Protein AF-A0A9E5PNW9-F1 (afdb_monomer_lite)

pLDDT: mean 96.1, std 3.79, range [70.94, 98.88]

Sequence (70 aa):
YGARAVRERVVVNGKIVMGAGVSAGIDTALTLASLVAGEAVARAIQLRIEYDPKPPFDAGAPDRVDEIVL

Structure (mmCIF, N/CA/C/O backbone):
data_AF-A0A9E5PNW9-F1
#
_entry.id   AF-A0A9E5PNW9-F1
#
loop_
_atom_site.group_PDB
_atom_site.id
_atom_site.type_symbol
_atom_site.label_atom_id
_atom_site.label_alt_id
_atom_site.label_comp_id
_atom_site.label_asym_id
_atom_site.label_entity_id
_atom_site.label_seq_id
_atom_site.pdbx_PDB_ins_code
_atom_site.Cartn_x
_atom_site.Cartn_y
_atom_site.Cartn_z
_atom_site.occupancy
_atom_site.B_iso_or_equiv
_atom_site.auth_seq_id
_atom_site.auth_comp_id
_atom_site.auth_asym_id
_atom_site.auth_atom_id
_atom_site.pdbx_PDB_model_num
ATOM 1 N N . TYR A 1 1 ? -8.441 -26.390 -4.920 1.00 70.94 1 TYR A N 1
ATOM 2 C CA . TYR A 1 1 ? -8.718 -25.101 -4.248 1.00 70.94 1 TYR A CA 1
ATOM 3 C C . TYR A 1 1 ? -9.878 -24.405 -4.954 1.00 70.94 1 TYR A C 1
ATOM 5 O O . TYR A 1 1 ? -10.034 -24.626 -6.145 1.00 70.94 1 TYR A O 1
ATOM 13 N N . GLY A 1 2 ? -10.702 -23.628 -4.235 1.00 90.44 2 GLY A N 1
ATOM 14 C CA . GLY A 1 2 ? -11.931 -22.991 -4.754 1.00 90.44 2 GLY A CA 1
ATOM 15 C C . GLY A 1 2 ? -11.868 -21.462 -4.871 1.00 90.44 2 GLY A C 1
ATOM 16 O O . GLY A 1 2 ? -12.903 -20.805 -4.879 1.00 90.44 2 GLY A O 1
ATOM 17 N N . ALA A 1 3 ? -10.665 -20.883 -4.894 1.00 91.38 3 ALA A N 1
ATOM 18 C CA . ALA A 1 3 ? -10.488 -19.443 -5.057 1.00 91.38 3 ALA A CA 1
ATOM 19 C C . ALA A 1 3 ? -10.623 -19.039 -6.534 1.00 91.38 3 ALA A C 1
ATOM 21 O O . ALA A 1 3 ? -10.181 -19.765 -7.424 1.00 91.38 3 ALA A O 1
ATOM 22 N N . ARG A 1 4 ? -11.191 -17.857 -6.787 1.00 94.19 4 ARG A N 1
ATOM 23 C CA . ARG A 1 4 ? -11.219 -17.234 -8.115 1.00 94.19 4 ARG A CA 1
ATOM 24 C C . ARG A 1 4 ? -10.038 -16.277 -8.236 1.00 94.19 4 ARG A C 1
ATOM 26 O O . ARG A 1 4 ? -9.937 -15.342 -7.446 1.00 94.19 4 ARG A O 1
ATOM 33 N N . ALA A 1 5 ? -9.169 -16.504 -9.217 1.00 93.56 5 ALA A N 1
ATOM 34 C CA . ALA A 1 5 ? -8.067 -15.593 -9.502 1.00 93.56 5 ALA A CA 1
ATOM 35 C C . ALA A 1 5 ? -8.600 -14.233 -9.984 1.00 93.56 5 ALA A C 1
ATOM 37 O O . ALA A 1 5 ? -9.533 -14.172 -10.789 1.00 93.56 5 ALA A O 1
ATOM 38 N N . VAL A 1 6 ? -8.000 -13.151 -9.491 1.00 94.31 6 VAL A N 1
ATOM 39 C CA . VAL A 1 6 ? -8.304 -11.769 -9.883 1.00 94.31 6 VAL A CA 1
ATOM 40 C C . VAL A 1 6 ? -7.003 -10.999 -10.098 1.00 94.31 6 VAL A C 1
ATOM 42 O O . VAL A 1 6 ? -5.996 -11.292 -9.456 1.00 94.31 6 VAL A O 1
ATOM 45 N N . ARG A 1 7 ? -7.015 -10.028 -11.018 1.00 93.38 7 ARG A N 1
ATOM 46 C CA . ARG A 1 7 ? -5.861 -9.169 -11.333 1.00 93.38 7 ARG A CA 1
ATOM 47 C C . ARG A 1 7 ? -5.955 -7.849 -10.566 1.00 93.38 7 ARG A C 1
ATOM 49 O O . ARG A 1 7 ? -6.099 -6.788 -11.161 1.00 93.38 7 ARG A O 1
ATOM 56 N N . GLU A 1 8 ? -5.922 -7.934 -9.241 1.00 95.00 8 GLU A N 1
ATOM 57 C CA . GLU A 1 8 ? -6.011 -6.781 -8.339 1.00 95.00 8 GLU A CA 1
ATOM 58 C C . GLU A 1 8 ? -4.767 -6.699 -7.460 1.00 95.00 8 GLU A C 1
ATOM 60 O O . GLU A 1 8 ? -4.236 -7.722 -7.031 1.00 95.00 8 GLU A O 1
ATOM 65 N N . ARG A 1 9 ? -4.300 -5.476 -7.185 1.00 96.00 9 ARG A N 1
ATOM 66 C CA . ARG A 1 9 ? -3.071 -5.255 -6.414 1.00 96.00 9 ARG A CA 1
ATOM 67 C C . ARG A 1 9 ? -3.212 -5.652 -4.945 1.00 96.00 9 ARG A C 1
ATOM 69 O O . ARG A 1 9 ? -2.275 -6.212 -4.382 1.00 96.00 9 ARG A O 1
ATOM 76 N N . VAL A 1 10 ? -4.375 -5.378 -4.356 1.00 97.94 10 VAL A N 1
ATOM 77 C CA . VAL A 1 10 ? -4.767 -5.803 -3.009 1.00 97.94 10 VAL A CA 1
ATOM 78 C C . VAL A 1 10 ? -6.209 -6.294 -3.075 1.00 97.94 10 VAL A C 1
ATOM 80 O O . VAL A 1 10 ? -7.061 -5.601 -3.619 1.00 97.94 10 VAL A O 1
ATOM 83 N N . VAL A 1 11 ? -6.482 -7.471 -2.511 1.00 98.06 11 VAL A N 1
ATOM 84 C CA . VAL A 1 11 ? -7.822 -8.069 -2.442 1.00 98.06 11 VAL A CA 1
ATOM 85 C C . VAL A 1 11 ? -8.189 -8.290 -0.986 1.00 98.06 11 VAL A C 1
ATOM 87 O O . VAL A 1 11 ? -7.473 -8.983 -0.263 1.00 98.06 11 VAL A O 1
ATOM 90 N N . VAL A 1 12 ? -9.338 -7.764 -0.569 1.00 97.62 12 VAL A N 1
ATOM 91 C CA . VAL A 1 12 ? -9.935 -8.050 0.740 1.00 97.62 12 VAL A CA 1
ATOM 92 C C . VAL A 1 12 ? -11.100 -9.016 0.538 1.00 97.62 12 VAL A C 1
ATOM 94 O O . VAL A 1 12 ? -12.101 -8.673 -0.085 1.00 97.62 12 VAL A O 1
ATOM 97 N N . ASN A 1 13 ? -10.979 -10.234 1.065 1.00 96.50 13 ASN A N 1
ATOM 98 C CA . ASN A 1 13 ? -12.030 -11.248 1.039 1.00 96.50 13 ASN A CA 1
ATOM 99 C C . ASN A 1 13 ? -12.353 -11.710 2.467 1.00 96.50 13 ASN A C 1
ATOM 101 O O . ASN A 1 13 ? -11.710 -12.609 3.020 1.00 96.50 13 ASN A O 1
ATOM 105 N N . GLY A 1 14 ? -13.343 -11.062 3.083 1.00 94.56 14 GLY A N 1
ATOM 106 C CA . GLY A 1 14 ? -13.718 -11.310 4.472 1.00 94.56 14 GLY A CA 1
ATOM 107 C C . GLY A 1 14 ? -12.551 -11.033 5.422 1.00 94.56 14 GLY A C 1
ATOM 108 O O . GLY A 1 14 ? -12.147 -9.890 5.597 1.00 94.56 14 GLY A O 1
ATOM 109 N N . LYS A 1 15 ? -12.009 -12.089 6.037 1.00 95.19 15 LYS A N 1
ATOM 110 C CA . LYS A 1 15 ? -10.889 -12.007 6.995 1.00 95.19 15 LYS A CA 1
ATOM 111 C C . LYS A 1 15 ? -9.507 -12.120 6.343 1.00 95.19 15 LY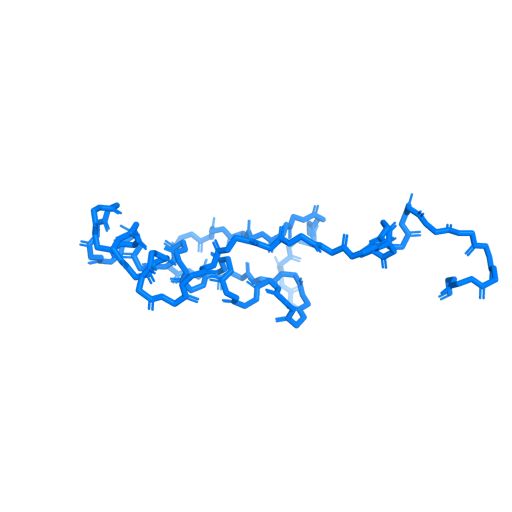S A C 1
ATOM 113 O O . LYS A 1 15 ? -8.505 -12.108 7.050 1.00 95.19 15 LYS A O 1
ATOM 118 N N . ILE A 1 16 ? -9.449 -12.299 5.025 1.00 95.62 16 ILE A N 1
ATOM 119 C CA . ILE A 1 16 ? -8.208 -12.531 4.286 1.00 95.62 16 ILE A CA 1
ATOM 120 C C . ILE A 1 16 ? -7.898 -11.291 3.451 1.00 95.62 16 ILE A C 1
ATOM 122 O O . ILE A 1 16 ? -8.727 -10.870 2.646 1.00 95.62 16 ILE A O 1
ATOM 126 N N . VAL A 1 17 ? -6.692 -10.745 3.613 1.00 97.38 17 VAL A N 1
ATOM 127 C CA . VAL A 1 17 ? -6.137 -9.707 2.736 1.00 97.38 17 VAL A CA 1
ATOM 128 C C . VAL A 1 17 ? -4.989 -10.321 1.936 1.00 97.38 17 VAL A C 1
ATOM 130 O O . VAL A 1 17 ? -4.099 -10.941 2.515 1.00 97.38 17 VAL A O 1
ATOM 133 N N . MET A 1 18 ? -5.025 -10.193 0.611 1.00 97.12 18 MET A N 1
ATOM 134 C CA . MET A 1 18 ? -4.026 -10.735 -0.318 1.00 97.12 18 MET A CA 1
ATOM 135 C C . MET A 1 18 ? -3.391 -9.602 -1.124 1.00 97.12 18 MET A C 1
ATOM 137 O O . MET A 1 18 ? -4.098 -8.689 -1.539 1.00 97.12 18 MET A O 1
ATOM 141 N N . GLY A 1 19 ? -2.083 -9.683 -1.373 1.00 96.88 19 GLY A N 1
ATOM 142 C CA . GLY A 1 19 ? -1.330 -8.724 -2.188 1.00 96.88 19 GLY A CA 1
ATOM 143 C C . GLY A 1 19 ? -0.753 -9.358 -3.452 1.00 96.88 19 GLY A C 1
ATOM 144 O O . GLY A 1 19 ? -0.328 -10.514 -3.429 1.00 96.88 19 GLY A O 1
ATOM 145 N N . ALA A 1 20 ? -0.714 -8.604 -4.551 1.00 92.69 20 ALA A N 1
ATOM 146 C CA . ALA A 1 20 ? -0.154 -9.053 -5.823 1.00 92.69 20 ALA A CA 1
ATOM 147 C C . ALA A 1 20 ? 1.363 -8.825 -5.904 1.00 92.69 20 ALA A C 1
ATOM 149 O O . ALA A 1 20 ? 1.837 -7.727 -6.203 1.00 92.69 20 ALA A O 1
ATOM 150 N N . GLY A 1 21 ? 2.132 -9.892 -5.689 1.00 89.50 21 GLY A N 1
ATOM 151 C CA . GLY A 1 21 ? 3.588 -9.865 -5.819 1.00 89.50 21 GLY A CA 1
ATOM 152 C C . GLY A 1 21 ? 4.296 -9.123 -4.681 1.00 89.50 21 GLY A C 1
ATOM 153 O O . GLY A 1 21 ? 3.687 -8.692 -3.705 1.00 89.50 21 GLY A O 1
ATOM 154 N N . VAL A 1 22 ? 5.619 -8.999 -4.804 1.00 94.44 22 VAL A N 1
ATOM 155 C CA . VAL A 1 22 ? 6.511 -8.594 -3.703 1.00 94.44 22 VAL A CA 1
ATOM 156 C C . VAL A 1 22 ? 6.183 -7.195 -3.174 1.00 94.44 22 VAL A C 1
ATOM 158 O O . VAL A 1 22 ? 5.922 -7.021 -1.985 1.00 94.44 22 VAL A O 1
ATOM 161 N N . SER A 1 23 ? 6.157 -6.187 -4.051 1.00 94.94 23 SER A N 1
ATOM 162 C CA . SER A 1 23 ? 6.005 -4.788 -3.625 1.00 94.94 23 SER A CA 1
ATOM 163 C C . SER A 1 23 ? 4.608 -4.459 -3.097 1.00 94.94 23 SER A C 1
ATOM 165 O O . SER A 1 23 ? 4.469 -3.545 -2.287 1.00 94.94 23 SER A O 1
ATOM 167 N N . ALA A 1 24 ? 3.576 -5.208 -3.504 1.00 96.88 24 ALA A N 1
ATOM 168 C CA . ALA A 1 24 ? 2.214 -5.018 -3.005 1.00 96.88 24 ALA A CA 1
ATOM 169 C C . ALA A 1 24 ? 2.069 -5.368 -1.519 1.00 96.88 24 ALA A C 1
ATOM 171 O O . ALA A 1 24 ? 1.047 -5.044 -0.918 1.00 96.88 24 ALA A O 1
ATOM 172 N N . GLY A 1 25 ? 3.074 -6.001 -0.901 1.00 97.31 25 GLY A N 1
ATOM 173 C CA . GLY A 1 25 ? 3.084 -6.265 0.535 1.00 97.31 25 GLY A CA 1
ATOM 174 C C . GLY A 1 25 ? 2.911 -4.998 1.379 1.00 97.31 25 GLY A C 1
ATOM 175 O O . GLY A 1 25 ? 2.201 -5.040 2.380 1.00 97.31 25 GLY A O 1
ATOM 176 N N . ILE A 1 26 ? 3.475 -3.862 0.951 1.00 98.06 26 ILE A N 1
ATOM 177 C CA . ILE A 1 26 ? 3.329 -2.591 1.681 1.00 98.06 26 ILE A CA 1
ATOM 178 C C . ILE A 1 26 ? 1.889 -2.076 1.570 1.00 98.06 26 ILE A C 1
ATOM 180 O O . ILE A 1 26 ? 1.261 -1.800 2.590 1.00 98.06 26 ILE A O 1
ATOM 184 N N . ASP A 1 27 ? 1.329 -2.047 0.359 1.00 98.25 27 ASP A N 1
ATOM 185 C CA . ASP A 1 27 ? -0.072 -1.664 0.125 1.00 98.25 27 ASP A CA 1
ATOM 186 C C . ASP A 1 27 ? -1.045 -2.560 0.907 1.00 98.25 27 ASP A C 1
ATOM 188 O O . ASP A 1 27 ? -2.015 -2.095 1.511 1.00 98.25 27 ASP A O 1
ATOM 192 N N . THR A 1 28 ? -0.749 -3.860 0.945 1.00 98.44 28 THR A N 1
ATOM 193 C CA . THR A 1 28 ? -1.519 -4.870 1.679 1.00 98.44 28 THR A CA 1
ATOM 194 C C . THR A 1 28 ? -1.454 -4.624 3.183 1.00 98.44 28 THR A C 1
ATOM 196 O O . THR A 1 28 ? -2.483 -4.667 3.854 1.00 98.44 28 THR A O 1
ATOM 199 N N . ALA A 1 29 ? -0.271 -4.326 3.724 1.00 98.38 29 ALA A N 1
ATOM 200 C CA . ALA A 1 29 ? -0.086 -4.040 5.142 1.00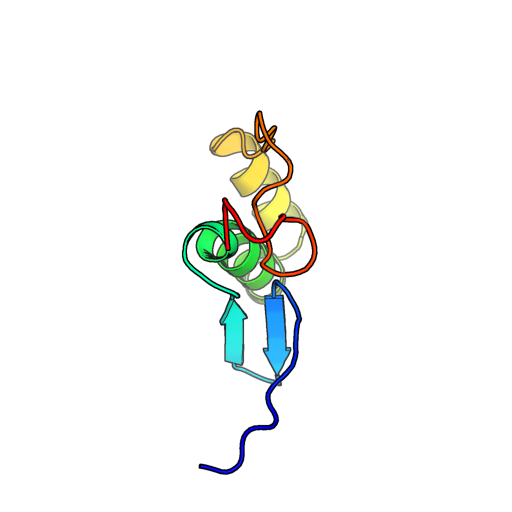 98.38 29 ALA A CA 1
ATOM 201 C C . ALA A 1 29 ? -0.772 -2.733 5.562 1.00 98.38 29 ALA A C 1
ATOM 203 O O . ALA A 1 29 ? -1.403 -2.697 6.616 1.00 98.38 29 ALA A O 1
ATOM 204 N N . LEU A 1 30 ? -0.710 -1.683 4.736 1.00 98.62 30 LEU A N 1
ATOM 205 C CA . LEU A 1 30 ? -1.422 -0.426 4.987 1.00 98.62 30 LEU A CA 1
ATOM 206 C C . LEU A 1 30 ? -2.945 -0.619 4.925 1.00 98.62 30 LEU A C 1
ATOM 208 O O . LEU A 1 30 ? -3.661 -0.110 5.787 1.00 98.62 30 LEU A O 1
ATOM 212 N N . THR A 1 31 ? -3.433 -1.415 3.968 1.00 98.50 31 THR A N 1
ATOM 213 C CA . THR A 1 31 ? -4.850 -1.811 3.889 1.00 98.50 31 THR A CA 1
ATOM 214 C C . THR A 1 31 ? -5.270 -2.600 5.126 1.00 98.50 31 THR A C 1
ATOM 216 O O . THR A 1 31 ? -6.303 -2.327 5.723 1.00 98.50 31 THR A O 1
ATOM 219 N N . LEU A 1 32 ? -4.462 -3.563 5.570 1.00 98.56 32 LEU A N 1
ATOM 220 C CA . LEU A 1 32 ? -4.755 -4.314 6.785 1.00 98.56 32 LEU A CA 1
ATOM 221 C C . LEU A 1 32 ? -4.753 -3.404 8.020 1.00 98.56 32 LEU A C 1
ATOM 223 O O . LEU A 1 32 ? -5.665 -3.490 8.837 1.00 98.56 32 LEU A O 1
ATOM 227 N N . ALA A 1 33 ? -3.767 -2.511 8.140 1.00 98.69 33 ALA A N 1
ATOM 228 C CA . ALA A 1 33 ? -3.672 -1.551 9.235 1.00 98.69 33 ALA A CA 1
ATOM 229 C C . ALA A 1 33 ? -4.918 -0.659 9.315 1.00 98.69 33 ALA A C 1
ATOM 231 O O .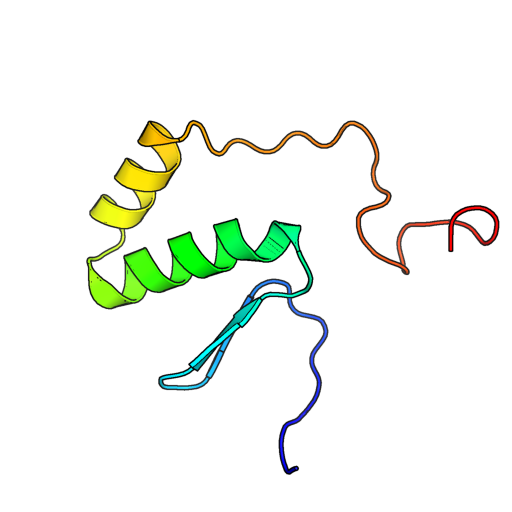 ALA A 1 33 ? -5.420 -0.424 10.414 1.00 98.69 33 ALA A O 1
ATOM 232 N N . SER A 1 34 ? -5.459 -0.216 8.174 1.00 98.50 34 SER A N 1
ATOM 233 C CA . SER A 1 34 ? -6.678 0.599 8.163 1.00 98.50 34 SER A CA 1
ATOM 234 C C . SER A 1 34 ? -7.900 -0.193 8.631 1.00 98.50 34 SER A C 1
ATOM 236 O O . SER A 1 34 ? -8.714 0.340 9.383 1.00 98.50 34 SER A O 1
ATOM 238 N N . LEU A 1 35 ? -7.993 -1.476 8.268 1.00 98.25 35 LEU A N 1
ATOM 239 C CA . LEU A 1 35 ? -9.085 -2.361 8.680 1.00 98.25 35 LEU A CA 1
ATOM 240 C C . LEU A 1 35 ? -9.052 -2.699 10.177 1.00 98.25 35 LEU A C 1
ATOM 242 O O . LEU A 1 35 ? -10.111 -2.831 10.787 1.00 98.25 35 LEU A O 1
ATOM 246 N N . VAL A 1 36 ? -7.864 -2.857 10.774 1.00 98.31 36 VAL A N 1
ATOM 247 C CA . VAL A 1 36 ? -7.729 -3.311 12.175 1.00 98.31 36 VAL A CA 1
ATOM 248 C C . VAL A 1 36 ? -7.541 -2.177 13.181 1.00 98.31 36 VAL A C 1
ATOM 250 O O . VAL A 1 36 ? -7.944 -2.321 14.332 1.00 98.31 36 VAL A O 1
ATOM 253 N N . ALA A 1 37 ? -6.927 -1.067 12.771 1.00 98.44 37 ALA A N 1
ATOM 254 C CA . ALA A 1 37 ? -6.562 0.049 13.647 1.00 98.44 37 ALA A CA 1
ATOM 255 C C . ALA A 1 37 ? -7.126 1.403 13.178 1.00 98.44 37 ALA A C 1
ATOM 257 O O . ALA A 1 37 ? -6.914 2.422 13.835 1.00 98.44 37 ALA A O 1
ATOM 258 N N . GLY A 1 38 ? -7.865 1.423 12.066 1.00 98.69 38 GLY A N 1
ATOM 259 C CA . GLY A 1 38 ? -8.475 2.622 11.505 1.00 98.69 38 GLY A CA 1
ATOM 260 C C . GLY A 1 38 ? -7.565 3.379 10.536 1.00 98.69 38 GLY A C 1
ATOM 261 O O . GLY A 1 38 ? -6.336 3.282 10.552 1.00 98.69 38 GLY A O 1
ATOM 262 N N . GLU A 1 39 ? -8.192 4.181 9.678 1.00 98.62 39 GLU A N 1
ATOM 263 C CA . GLU A 1 39 ? -7.521 4.906 8.594 1.00 98.62 39 GLU A CA 1
ATOM 264 C C . GLU A 1 39 ? -6.443 5.879 9.097 1.00 98.62 39 GLU A C 1
ATOM 266 O O . GLU A 1 39 ? -5.365 5.970 8.511 1.00 98.62 39 GLU A O 1
ATOM 271 N N . ALA A 1 40 ? -6.688 6.570 10.214 1.00 98.81 40 ALA A N 1
ATOM 272 C CA . ALA A 1 40 ? -5.727 7.512 10.786 1.00 98.81 40 ALA A CA 1
ATOM 273 C C . ALA A 1 40 ? -4.394 6.835 11.152 1.00 98.81 40 ALA A C 1
ATOM 275 O O . ALA A 1 40 ? -3.329 7.399 10.899 1.00 98.81 40 ALA A O 1
ATOM 276 N N . VAL A 1 41 ? -4.444 5.610 11.689 1.00 98.81 41 VAL A N 1
ATOM 277 C CA . VAL A 1 41 ? -3.245 4.830 12.023 1.00 98.81 41 VAL A CA 1
ATOM 278 C C . VAL A 1 41 ? -2.521 4.392 10.754 1.00 98.81 41 VAL A C 1
ATOM 280 O O . VAL A 1 41 ? -1.308 4.564 10.665 1.00 98.81 41 VAL A O 1
ATOM 283 N N . ALA A 1 42 ? -3.242 3.895 9.747 1.00 98.81 42 ALA A N 1
ATOM 284 C CA . ALA A 1 42 ? -2.641 3.511 8.470 1.00 98.81 42 ALA A CA 1
ATOM 285 C C . ALA A 1 42 ? -1.932 4.690 7.784 1.00 98.81 42 ALA A C 1
ATOM 287 O O . ALA A 1 42 ? -0.789 4.553 7.353 1.00 98.81 42 ALA A O 1
ATOM 288 N N . ARG A 1 43 ? -2.561 5.872 7.757 1.00 98.81 43 ARG A N 1
ATOM 289 C CA . ARG A 1 43 ? -1.962 7.101 7.211 1.00 98.81 43 ARG A CA 1
ATOM 290 C C . ARG A 1 43 ? -0.744 7.561 8.013 1.00 98.81 43 ARG A C 1
ATOM 292 O O . ARG A 1 43 ? 0.246 7.990 7.426 1.00 98.81 43 ARG A O 1
ATOM 299 N N . ALA A 1 44 ? -0.785 7.447 9.342 1.00 98.81 44 ALA A N 1
ATOM 300 C CA . ALA A 1 44 ? 0.366 7.750 10.189 1.00 98.81 44 ALA A CA 1
ATOM 301 C C . ALA A 1 44 ? 1.535 6.789 9.922 1.00 98.81 44 ALA A C 1
ATOM 303 O O . ALA A 1 44 ? 2.672 7.241 9.821 1.00 98.81 44 ALA A O 1
ATOM 304 N N . ILE A 1 45 ? 1.265 5.488 9.760 1.00 98.81 45 ILE A N 1
ATOM 305 C CA . ILE A 1 45 ? 2.276 4.493 9.377 1.00 98.81 45 ILE A CA 1
ATOM 306 C C . ILE A 1 45 ? 2.859 4.844 8.012 1.00 98.81 45 ILE A C 1
ATOM 308 O O . ILE A 1 45 ? 4.078 4.929 7.900 1.00 98.81 45 ILE A O 1
ATOM 312 N N . GLN A 1 46 ? 2.010 5.102 7.011 1.00 98.88 46 GLN A N 1
ATOM 313 C CA . GLN A 1 46 ? 2.435 5.477 5.662 1.00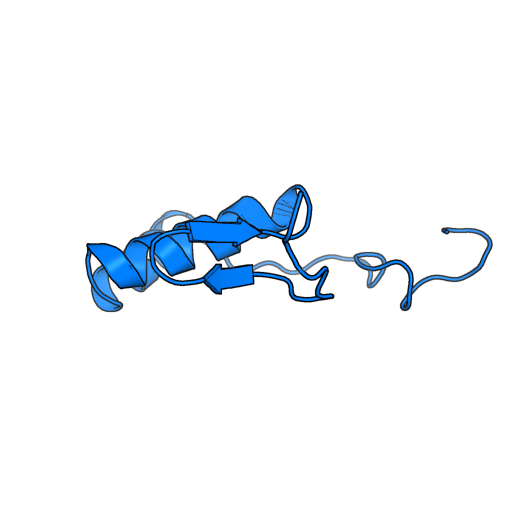 98.88 46 GLN A CA 1
ATOM 314 C C . GLN A 1 46 ? 3.407 6.664 5.689 1.00 98.88 46 GLN A C 1
ATOM 316 O O . GLN A 1 46 ? 4.468 6.596 5.075 1.00 98.88 46 GLN A O 1
ATOM 321 N N . LEU A 1 47 ? 3.073 7.718 6.443 1.00 98.75 47 LEU A N 1
ATOM 322 C CA . LEU A 1 47 ? 3.941 8.880 6.629 1.00 98.75 47 LEU A CA 1
ATOM 323 C C . LEU A 1 47 ? 5.252 8.515 7.339 1.00 98.75 47 LEU A C 1
ATOM 325 O O . LEU A 1 47 ? 6.316 8.949 6.920 1.00 98.75 47 LEU A O 1
ATOM 329 N N . ARG A 1 48 ? 5.187 7.716 8.410 1.00 98.69 48 ARG A N 1
ATOM 330 C CA . ARG A 1 48 ? 6.344 7.341 9.244 1.00 98.69 48 ARG A CA 1
ATOM 331 C C . ARG A 1 48 ? 7.417 6.578 8.469 1.00 98.69 48 ARG A C 1
ATOM 333 O O . ARG A 1 48 ? 8.583 6.660 8.836 1.00 98.69 48 ARG A O 1
ATOM 340 N N . ILE A 1 49 ? 7.008 5.812 7.461 1.00 98.38 49 ILE A N 1
ATOM 341 C CA . ILE A 1 49 ? 7.912 5.064 6.580 1.00 98.38 49 ILE A CA 1
ATOM 342 C C . ILE A 1 49 ? 8.151 5.773 5.241 1.00 98.38 49 ILE A C 1
ATOM 344 O O . ILE A 1 49 ? 8.770 5.187 4.359 1.00 98.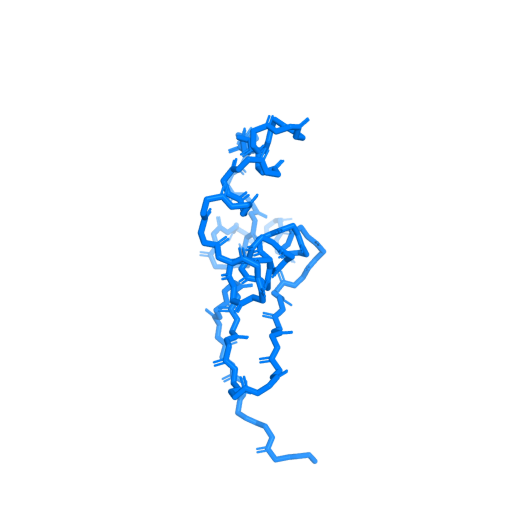38 49 ILE A O 1
ATOM 348 N N . GLU A 1 50 ? 7.620 6.990 5.079 1.00 98.44 50 GLU A N 1
ATOM 349 C CA . GLU A 1 50 ? 7.724 7.802 3.862 1.00 98.44 50 GLU A CA 1
ATOM 350 C C . GLU A 1 50 ? 7.305 7.038 2.595 1.00 98.44 50 GLU A C 1
ATOM 352 O O . GLU A 1 50 ? 7.941 7.118 1.543 1.00 98.44 50 GLU A O 1
ATOM 357 N N . TYR A 1 51 ? 6.219 6.264 2.687 1.00 98.19 51 TYR A N 1
ATOM 358 C CA . TYR A 1 51 ? 5.737 5.467 1.562 1.00 98.19 51 TYR A CA 1
ATOM 359 C C . TYR A 1 51 ? 5.018 6.339 0.518 1.00 98.19 51 TYR A C 1
ATOM 361 O O . TYR A 1 51 ? 3.790 6.471 0.521 1.00 98.19 51 TYR A O 1
ATOM 369 N N . ASP A 1 52 ? 5.828 6.923 -0.368 1.00 98.12 52 ASP A N 1
ATOM 370 C CA . ASP A 1 52 ? 5.475 7.707 -1.561 1.00 98.12 52 ASP A CA 1
ATOM 371 C C . ASP A 1 52 ? 6.194 7.111 -2.794 1.00 98.12 52 ASP A C 1
ATOM 373 O O . ASP A 1 52 ? 7.216 7.639 -3.251 1.00 98.12 52 ASP A O 1
ATOM 377 N N . PRO A 1 53 ? 5.756 5.934 -3.291 1.00 96.25 53 PRO A N 1
ATOM 378 C CA . PRO A 1 53 ? 6.481 5.219 -4.333 1.00 96.25 53 PRO A CA 1
ATOM 379 C C . PRO A 1 53 ? 6.489 6.002 -5.654 1.00 96.25 53 PRO A C 1
ATOM 381 O O . PRO A 1 53 ? 5.441 6.326 -6.209 1.00 96.25 53 PRO A O 1
ATOM 384 N N . LYS A 1 54 ? 7.687 6.222 -6.210 1.00 96.75 54 LYS A N 1
ATOM 385 C CA . LYS A 1 54 ? 7.914 6.817 -7.540 1.00 96.75 54 LYS A CA 1
ATOM 386 C C . LYS A 1 54 ? 8.811 5.906 -8.384 1.00 96.75 54 LYS A C 1
ATOM 388 O O . LYS A 1 54 ? 10.006 6.181 -8.507 1.00 96.75 54 LYS A O 1
ATOM 393 N N . PRO A 1 55 ? 8.285 4.780 -8.907 1.00 95.69 55 PRO A N 1
ATOM 394 C CA . PRO A 1 55 ? 9.074 3.882 -9.741 1.00 95.69 55 PRO A CA 1
ATOM 395 C C . PRO A 1 55 ? 9.641 4.630 -10.961 1.00 95.69 55 PRO A C 1
ATOM 397 O O . PRO A 1 55 ? 8.902 5.378 -11.599 1.00 95.69 55 PRO A O 1
ATOM 400 N N . PRO A 1 56 ? 10.922 4.435 -11.315 1.00 96.75 56 PRO A N 1
ATOM 401 C CA . PRO A 1 56 ? 11.539 5.119 -12.455 1.00 96.75 56 PRO A CA 1
ATOM 402 C C . PRO A 1 56 ? 11.087 4.577 -13.822 1.00 96.75 56 PRO A C 1
ATOM 404 O O . PRO A 1 56 ? 11.349 5.208 -14.841 1.00 96.75 56 PRO A O 1
ATOM 407 N N . PHE A 1 57 ? 10.417 3.421 -13.850 1.00 96.94 57 PHE A N 1
ATOM 408 C CA . PHE A 1 57 ? 9.950 2.748 -15.063 1.00 96.94 57 PHE A CA 1
ATOM 409 C C . PHE A 1 57 ? 8.528 2.210 -14.862 1.00 96.94 57 PHE A C 1
ATOM 411 O O . PHE A 1 57 ? 8.195 1.756 -13.765 1.00 96.94 57 PHE A O 1
ATOM 418 N N . ASP A 1 58 ? 7.720 2.177 -15.925 1.00 95.62 58 ASP A N 1
ATOM 419 C CA . ASP A 1 58 ? 6.379 1.564 -15.923 1.00 95.62 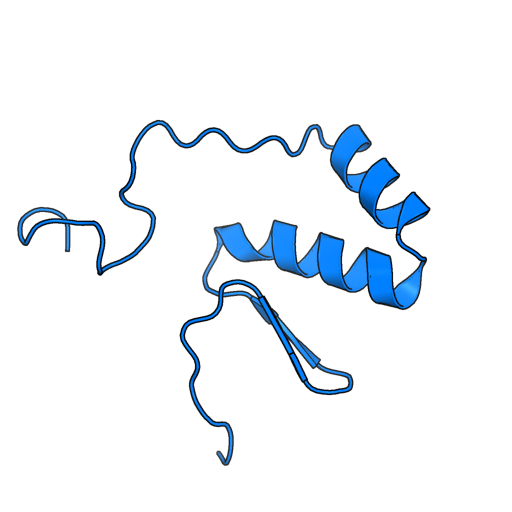58 ASP A CA 1
ATOM 420 C C . ASP A 1 58 ? 6.424 0.071 -16.307 1.00 95.62 58 ASP A C 1
ATOM 422 O O . ASP A 1 58 ? 5.676 -0.405 -17.150 1.00 95.62 58 ASP A O 1
ATOM 426 N N . ALA A 1 59 ? 7.332 -0.685 -15.683 1.00 96.19 59 ALA A N 1
ATOM 427 C CA . ALA A 1 59 ? 7.522 -2.122 -15.922 1.00 96.19 59 ALA A CA 1
ATOM 428 C C . ALA A 1 59 ? 6.980 -2.992 -14.769 1.00 96.19 59 ALA A C 1
ATOM 430 O O . ALA A 1 59 ? 7.475 -4.080 -14.488 1.00 96.19 59 ALA A O 1
ATOM 431 N N . GLY A 1 60 ? 5.989 -2.480 -14.034 1.00 93.75 60 GLY A N 1
ATOM 432 C CA . GLY A 1 60 ? 5.461 -3.120 -12.824 1.00 93.75 60 GLY A CA 1
ATOM 433 C C . GLY A 1 60 ? 4.396 -4.195 -13.064 1.00 93.75 60 GLY A C 1
ATOM 434 O O . GLY A 1 60 ? 3.946 -4.814 -12.098 1.00 93.75 60 GLY A O 1
ATOM 435 N N . ALA A 1 61 ? 3.956 -4.393 -14.308 1.00 93.12 61 ALA A N 1
ATOM 436 C CA . ALA A 1 61 ? 2.927 -5.364 -14.665 1.00 93.12 61 ALA A CA 1
ATOM 437 C C . ALA A 1 61 ? 3.171 -5.950 -16.072 1.00 93.12 61 ALA A C 1
ATOM 439 O O . ALA A 1 61 ? 3.595 -5.205 -16.957 1.00 93.12 61 ALA A O 1
ATOM 440 N N . PRO A 1 62 ? 2.862 -7.244 -16.302 1.00 93.31 62 PRO A N 1
ATOM 441 C CA . PRO A 1 62 ? 3.082 -7.904 -17.595 1.00 93.31 62 PRO A CA 1
ATOM 442 C C . PRO A 1 62 ? 2.365 -7.246 -18.781 1.00 93.31 62 PRO A C 1
ATOM 444 O O . PRO A 1 62 ? 2.833 -7.322 -19.905 1.00 93.31 62 PRO A O 1
ATOM 447 N N . ASP A 1 63 ? 1.226 -6.590 -18.551 1.00 93.50 63 ASP A N 1
ATOM 448 C CA . ASP A 1 63 ? 0.449 -5.914 -19.596 1.00 93.50 63 ASP A CA 1
ATOM 449 C C . ASP A 1 63 ? 0.923 -4.482 -19.900 1.00 93.50 63 ASP A C 1
ATOM 451 O O . ASP A 1 63 ? 0.281 -3.776 -20.675 1.00 93.50 63 ASP A O 1
ATOM 455 N N . ARG A 1 64 ? 2.046 -4.053 -19.310 1.00 93.69 64 ARG A N 1
ATOM 456 C CA . ARG A 1 64 ? 2.652 -2.726 -19.523 1.00 93.69 64 ARG A CA 1
ATOM 457 C C . ARG A 1 64 ? 4.034 -2.773 -20.164 1.00 93.69 64 ARG A C 1
ATOM 459 O O . ARG A 1 64 ? 4.658 -1.732 -20.341 1.00 93.69 64 ARG A O 1
ATOM 466 N N . VAL A 1 65 ? 4.519 -3.965 -20.488 1.00 96.75 65 VAL A N 1
ATOM 467 C CA . VAL A 1 65 ? 5.870 -4.183 -21.007 1.00 96.75 65 VAL A CA 1
ATOM 468 C C . VAL A 1 65 ? 5.831 -4.794 -22.404 1.00 96.75 65 VAL A C 1
ATOM 470 O O . VAL A 1 65 ? 4.830 -5.386 -22.807 1.00 96.75 65 VAL A O 1
ATOM 473 N N . ASP A 1 66 ? 6.910 -4.604 -23.157 1.00 95.62 66 ASP A N 1
ATOM 474 C CA . ASP A 1 66 ? 7.116 -5.249 -24.452 1.00 95.62 66 ASP A CA 1
ATOM 475 C C . ASP A 1 66 ? 7.673 -6.676 -24.289 1.00 95.62 66 ASP A C 1
ATOM 477 O O . ASP A 1 66 ? 7.992 -7.119 -23.187 1.00 95.62 66 ASP A O 1
ATOM 481 N N . GLU A 1 67 ? 7.796 -7.409 -25.400 1.00 95.62 67 GLU A N 1
ATOM 482 C CA . GLU A 1 67 ? 8.304 -8.793 -25.414 1.00 95.62 67 GLU A CA 1
ATOM 483 C C . GLU A 1 67 ? 9.770 -8.903 -24.967 1.00 95.62 67 GLU A C 1
ATOM 485 O O . GLU A 1 67 ? 10.207 -9.968 -24.549 1.00 95.62 67 GLU A O 1
ATOM 490 N N . ILE A 1 68 ? 10.540 -7.813 -25.033 1.00 97.19 68 ILE A N 1
ATOM 491 C CA . ILE A 1 68 ? 11.936 -7.816 -24.582 1.00 97.19 68 ILE A CA 1
ATOM 492 C C . ILE A 1 68 ? 12.005 -7.863 -23.048 1.00 97.19 68 ILE A C 1
ATOM 494 O O . ILE A 1 68 ? 12.946 -8.436 -22.498 1.00 97.19 68 ILE A O 1
ATOM 498 N N . VAL A 1 69 ? 11.038 -7.248 -22.359 1.00 95.75 69 VAL A N 1
ATOM 499 C CA . VAL A 1 69 ? 10.996 -7.157 -20.891 1.00 95.75 69 VAL A CA 1
ATOM 500 C C . VAL A 1 69 ? 10.097 -8.224 -20.240 1.00 95.75 69 VAL A C 1
ATOM 502 O O . VAL A 1 69 ? 10.304 -8.520 -19.061 1.00 95.75 69 VAL A O 1
ATOM 505 N N . LEU A 1 70 ? 9.118 -8.781 -20.967 1.00 91.94 70 LEU A N 1
ATOM 506 C CA . LEU A 1 70 ? 8.192 -9.826 -20.490 1.00 91.94 70 LEU A CA 1
ATOM 507 C C . LEU A 1 70 ? 8.896 -11.156 -20.158 1.00 91.94 70 LEU A C 1
ATOM 509 O O . LEU A 1 70 ? 8.558 -11.729 -19.095 1.00 91.94 70 LEU A O 1
#

Foldseek 3Di:
DPDDDDPDQWDDDPPDIDGDDDVSVLVSVLVVCCVPPNNVRSVVVCVVVVVPDDDPDPLPDPVRDDPVSD

Secondary structure (DSSP, 8-state):
--PPP---SEEEETTEEEESTTTHHHHHHHHHHHHHH-HHHHHHHHHHTT-----SSS-SSGGGS-TTT-

Radius of gyration: 14.63 Å; chains: 1; bounding box: 26×34×39 Å